Protein AF-A0A5B0D8I1-F1 (afdb_monomer_lite)

Secondary structure (DSSP, 8-state):
---------HHHHHHHHHHHHHHHHHHHHHHHHHHHHHTT-HHHHHHHHHHHHHT--THHHHHHHH-HHHHHHTHHHHHHHHHHHHHHHHHHHHH--TTS-HHHHHHHHHHHHHHHHHHHHHHHHHHHHHHHTTTT-----TT----PPP---------------S------

Sequence (172 aa):
MFLNTIVYNETQCDSVKRSISTYRENFMNFNDELEKRVCHDEELKYFYSNITSENIKVSILDKVASDKVLQKRYSTDLLKYFNFYSNILSEETSFLKDNSNLENSINILHSNNDKLQTKLQEIYTQFEKNFSEKSHQNLEFNNIVITLPEGDNNEVNKVDRIDFSNRISLRS

Radius of gyration: 25.31 Å; chains: 1; bounding box: 63×45×60 Å

Organism: Streptococcus cristatus (NCBI:txid45634)

pLDDT: mean 73.66, std 21.77, range [28.77, 95.69]

Structure (mmCIF, N/CA/C/O backbone):
data_AF-A0A5B0D8I1-F1
#
_entry.id   AF-A0A5B0D8I1-F1
#
loop_
_atom_site.group_PDB
_atom_site.id
_atom_site.type_symbol
_atom_site.label_atom_id
_atom_site.label_alt_id
_atom_site.label_comp_id
_atom_site.label_asym_id
_atom_site.label_entity_id
_atom_site.label_seq_id
_atom_site.pdbx_PDB_ins_code
_atom_site.Cartn_x
_atom_site.Cartn_y
_atom_site.Cartn_z
_atom_site.occupancy
_atom_site.B_iso_or_equiv
_atom_site.auth_seq_id
_atom_site.auth_comp_id
_atom_site.auth_asym_id
_atom_site.auth_atom_id
_atom_site.pdbx_PDB_model_num
ATOM 1 N N . MET A 1 1 ? -20.057 5.094 38.657 1.00 33.41 1 MET A N 1
ATOM 2 C CA . MET A 1 1 ? -19.123 4.396 37.749 1.00 33.41 1 MET A CA 1
ATOM 3 C C . MET A 1 1 ? -19.365 4.969 36.360 1.00 33.41 1 MET A C 1
ATOM 5 O O . MET A 1 1 ? -20.389 4.671 35.765 1.00 33.41 1 MET A O 1
ATOM 9 N N . PHE A 1 2 ? -18.542 5.925 35.922 1.00 28.77 2 PHE A N 1
ATOM 10 C CA . PHE A 1 2 ? -18.746 6.593 34.636 1.00 28.77 2 PHE A CA 1
ATOM 11 C C . PHE A 1 2 ? -18.276 5.660 33.520 1.00 28.77 2 PHE A C 1
ATOM 13 O O . PHE A 1 2 ? -17.090 5.355 33.415 1.00 28.77 2 PHE A O 1
ATOM 20 N N . LEU A 1 3 ? -19.220 5.177 32.713 1.00 30.59 3 LEU A N 1
ATOM 21 C CA . LEU A 1 3 ? -18.920 4.583 31.418 1.00 30.59 3 LEU A CA 1
ATOM 22 C C . LEU A 1 3 ? -18.283 5.684 30.569 1.00 30.59 3 LEU A C 1
ATOM 24 O O . LEU A 1 3 ? -18.960 6.633 30.171 1.00 30.59 3 LEU A O 1
ATOM 28 N N . ASN A 1 4 ? -16.974 5.574 30.331 1.00 32.09 4 ASN A N 1
ATOM 29 C CA . ASN A 1 4 ? -16.278 6.361 29.319 1.00 32.09 4 ASN A CA 1
ATOM 30 C C . ASN A 1 4 ? -16.891 6.011 27.964 1.00 32.09 4 ASN A C 1
ATOM 32 O O . ASN A 1 4 ? -16.445 5.100 27.268 1.00 32.09 4 ASN A O 1
ATOM 36 N N . THR A 1 5 ? -17.956 6.722 27.613 1.00 37.28 5 THR A N 1
ATOM 37 C CA . THR A 1 5 ? -18.510 6.714 26.269 1.00 37.28 5 THR A CA 1
ATOM 38 C C . THR A 1 5 ? -17.496 7.475 25.438 1.00 37.28 5 THR A C 1
ATOM 40 O O . THR A 1 5 ? -17.489 8.704 25.422 1.00 37.28 5 THR A O 1
ATOM 43 N N . ILE A 1 6 ? -16.548 6.755 24.843 1.00 47.03 6 ILE A N 1
ATOM 44 C CA . ILE A 1 6 ? -15.621 7.359 23.898 1.00 47.03 6 ILE A CA 1
ATOM 45 C C . ILE A 1 6 ? -16.481 7.767 22.703 1.00 47.03 6 ILE A C 1
ATOM 47 O O . ILE A 1 6 ? -16.918 6.934 21.910 1.00 47.03 6 ILE A O 1
ATOM 51 N N . VAL A 1 7 ? -16.808 9.055 22.634 1.00 39.88 7 VAL A N 1
ATOM 52 C CA . VAL A 1 7 ? -17.495 9.654 21.493 1.00 39.88 7 VAL A CA 1
ATOM 53 C C . VAL A 1 7 ? -16.478 9.690 20.356 1.00 39.88 7 VAL A C 1
ATOM 55 O O . VAL A 1 7 ? -15.650 10.593 20.261 1.00 39.88 7 VAL A O 1
ATOM 58 N N . TYR A 1 8 ? -16.475 8.640 19.539 1.00 50.97 8 TYR A N 1
ATOM 59 C CA . TYR A 1 8 ? -15.588 8.534 18.386 1.00 50.97 8 TYR A CA 1
ATOM 60 C C . TYR A 1 8 ? -16.108 9.403 17.236 1.00 50.97 8 TYR A C 1
ATOM 62 O O . TYR A 1 8 ? -17.257 9.268 16.819 1.00 50.97 8 TYR A O 1
ATOM 70 N N . ASN A 1 9 ? -15.241 10.262 16.700 1.00 58.72 9 ASN A N 1
ATOM 71 C CA . ASN A 1 9 ? -15.562 11.201 15.628 1.00 58.72 9 ASN A CA 1
ATOM 72 C C . ASN A 1 9 ? -15.529 10.489 14.256 1.00 58.72 9 ASN A C 1
ATOM 74 O O . ASN A 1 9 ? -14.501 9.922 13.880 1.00 58.72 9 ASN A O 1
ATOM 78 N N . GLU A 1 10 ? -16.637 10.498 13.506 1.00 62.81 10 GLU A N 1
ATOM 79 C CA . GLU A 1 10 ? -16.759 9.831 12.191 1.00 62.81 10 GLU A CA 1
ATOM 80 C C . GLU A 1 10 ? -15.700 10.300 11.181 1.00 62.81 10 GLU A C 1
ATOM 82 O O . GLU A 1 10 ? -15.173 9.497 10.408 1.00 62.81 10 GLU A O 1
ATOM 87 N N . THR A 1 11 ? -15.283 11.562 11.292 1.00 73.50 11 THR A N 1
ATOM 88 C CA . THR A 1 11 ? -14.269 12.201 10.438 1.00 73.50 11 THR A CA 1
ATOM 89 C C . THR A 1 11 ? -12.901 11.505 10.443 1.00 73.50 11 THR A C 1
ATOM 91 O O . THR A 1 11 ? -12.161 11.581 9.458 1.00 73.50 11 THR A O 1
ATOM 94 N N . GLN A 1 12 ? -12.543 10.791 11.517 1.00 74.50 12 GLN A N 1
ATOM 95 C CA . GLN A 1 12 ? -11.257 10.089 11.608 1.00 74.50 12 GLN A CA 1
ATOM 96 C C . GLN A 1 12 ? -11.208 8.848 10.714 1.00 74.50 12 GLN A C 1
ATOM 98 O O . GLN A 1 12 ? -10.199 8.601 10.057 1.00 74.50 12 GLN A O 1
ATOM 103 N N . CYS A 1 13 ? -12.303 8.088 10.649 1.00 80.81 13 CYS A N 1
ATOM 104 C CA . CYS A 1 13 ? -12.386 6.895 9.806 1.00 80.81 13 CYS A CA 1
ATOM 105 C C . CYS A 1 13 ? -12.317 7.278 8.322 1.00 80.81 13 CYS A C 1
ATOM 107 O O . CYS A 1 13 ? -11.603 6.641 7.551 1.00 80.81 13 CYS A O 1
ATOM 109 N N . ASP A 1 14 ? -12.971 8.372 7.932 1.00 86.00 14 ASP A N 1
ATOM 110 C CA . ASP A 1 14 ? -12.908 8.872 6.556 1.00 86.00 14 ASP A CA 1
ATOM 111 C C . ASP A 1 14 ? -11.518 9.398 6.187 1.00 86.00 14 ASP A C 1
ATOM 113 O O . ASP A 1 14 ? -11.071 9.230 5.052 1.00 86.00 14 ASP A O 1
ATOM 117 N N . SER A 1 15 ? -10.796 9.971 7.153 1.00 88.19 15 SER A N 1
ATOM 118 C CA . SER A 1 15 ? -9.409 10.399 6.951 1.00 88.19 15 SER A CA 1
ATOM 119 C C . SER A 1 15 ? -8.479 9.205 6.719 1.00 88.19 15 SER A C 1
ATOM 121 O O . SER A 1 15 ? -7.679 9.238 5.787 1.00 88.19 15 SER A O 1
ATOM 123 N N . VAL A 1 16 ? -8.624 8.131 7.507 1.00 90.88 16 VAL A N 1
ATOM 124 C CA . VAL A 1 16 ? -7.849 6.887 7.337 1.00 90.88 16 VAL A CA 1
ATOM 125 C C . VAL A 1 16 ? -8.164 6.218 5.997 1.00 90.88 16 VAL A C 1
ATOM 127 O O . VAL A 1 16 ? -7.254 5.805 5.282 1.00 90.88 16 VAL A O 1
ATOM 130 N N . LYS A 1 17 ? -9.441 6.144 5.604 1.00 90.25 17 LYS A N 1
ATOM 131 C CA . LYS A 1 17 ? -9.818 5.624 4.279 1.00 90.25 17 LYS A CA 1
ATOM 132 C C . LYS A 1 17 ? -9.176 6.426 3.158 1.00 90.25 17 LYS A C 1
ATOM 134 O O . LYS A 1 17 ? -8.643 5.834 2.226 1.00 90.25 17 LYS A O 1
ATOM 139 N N . ARG A 1 18 ? -9.195 7.759 3.258 1.00 91.25 18 ARG A N 1
ATOM 140 C CA . ARG A 1 18 ? -8.546 8.625 2.271 1.00 91.25 18 ARG A CA 1
ATOM 141 C C . ARG A 1 18 ? -7.050 8.328 2.186 1.00 91.25 18 ARG A C 1
ATOM 143 O O . ARG A 1 18 ? -6.568 8.123 1.082 1.00 91.25 18 ARG A O 1
ATOM 150 N N . SER A 1 19 ? -6.344 8.222 3.316 1.00 91.50 19 SER A N 1
ATOM 151 C CA . SER A 1 19 ? -4.907 7.914 3.307 1.00 91.50 19 SER A CA 1
ATOM 152 C C . SER A 1 19 ? -4.597 6.522 2.745 1.00 91.50 19 SER A C 1
ATOM 154 O O . SER A 1 19 ? -3.595 6.356 2.058 1.00 91.50 19 SER A O 1
ATOM 156 N N . ILE A 1 20 ? -5.466 5.530 2.981 1.00 91.56 20 ILE A N 1
ATOM 157 C CA . ILE A 1 20 ? -5.351 4.200 2.360 1.00 91.56 20 ILE A CA 1
ATOM 158 C C . ILE A 1 20 ? -5.479 4.310 0.837 1.00 91.56 20 ILE A C 1
ATOM 160 O O . ILE A 1 20 ? -4.667 3.735 0.114 1.00 91.56 20 ILE A O 1
ATOM 164 N N . SER A 1 21 ? -6.480 5.045 0.346 1.00 91.62 21 SER A N 1
ATOM 165 C CA . SER A 1 21 ? -6.672 5.254 -1.092 1.00 91.62 21 SER A CA 1
ATOM 166 C C . SER A 1 21 ? -5.489 5.984 -1.725 1.00 91.62 21 SER A C 1
ATOM 168 O O . SER A 1 21 ? -4.997 5.530 -2.750 1.00 91.62 21 SER A O 1
ATOM 170 N N . THR A 1 22 ? -4.985 7.047 -1.091 1.00 92.31 22 THR A N 1
ATOM 171 C CA . THR A 1 22 ? -3.806 7.785 -1.572 1.00 92.31 22 THR A CA 1
ATOM 172 C C . THR A 1 22 ? -2.569 6.891 -1.632 1.00 92.31 22 THR A C 1
ATOM 174 O O . THR A 1 22 ? -1.861 6.898 -2.633 1.00 92.31 22 THR A O 1
ATOM 177 N N . TYR A 1 23 ? -2.339 6.058 -0.612 1.00 93.00 23 TYR A N 1
ATOM 178 C CA . TYR A 1 23 ? -1.240 5.095 -0.645 1.00 93.00 23 TYR A CA 1
ATOM 179 C C . TYR A 1 23 ? -1.366 4.120 -1.824 1.00 93.00 23 TYR A C 1
ATOM 181 O O . TYR A 1 23 ? -0.389 3.893 -2.533 1.00 93.00 23 TYR A O 1
ATOM 189 N N . ARG A 1 24 ? -2.564 3.561 -2.056 1.00 91.25 24 ARG A N 1
ATOM 190 C CA . ARG A 1 24 ? -2.814 2.638 -3.178 1.00 91.25 24 ARG A CA 1
ATOM 191 C C . ARG A 1 24 ? -2.570 3.300 -4.526 1.00 91.25 24 ARG A C 1
ATOM 193 O O . ARG A 1 24 ? -1.945 2.694 -5.385 1.00 91.25 24 ARG A O 1
ATOM 200 N N . GLU A 1 25 ? -3.053 4.524 -4.694 1.00 92.25 25 GLU A N 1
ATOM 201 C CA . GLU A 1 25 ? -2.857 5.302 -5.913 1.00 92.25 25 GLU A CA 1
ATOM 202 C C . GLU A 1 25 ? -1.370 5.575 -6.160 1.00 92.25 25 GLU A C 1
ATOM 204 O O . GLU A 1 25 ? -0.864 5.269 -7.235 1.00 92.25 25 GLU A O 1
ATOM 209 N N . ASN A 1 26 ? -0.636 6.046 -5.148 1.00 90.62 26 ASN A N 1
ATOM 210 C CA . ASN A 1 26 ? 0.799 6.300 -5.276 1.00 90.62 26 ASN A CA 1
ATOM 211 C C . ASN A 1 26 ? 1.596 5.019 -5.546 1.00 90.62 26 ASN A C 1
ATOM 213 O O . ASN A 1 26 ? 2.559 5.048 -6.308 1.00 90.62 26 ASN A O 1
ATOM 217 N N . PHE A 1 27 ? 1.201 3.898 -4.937 1.00 91.06 27 PHE A N 1
ATOM 218 C CA . PHE A 1 27 ? 1.823 2.602 -5.188 1.00 91.06 27 PHE A CA 1
ATOM 219 C C . PHE A 1 27 ? 1.626 2.172 -6.643 1.00 91.06 27 PHE A C 1
ATOM 221 O O . PHE A 1 27 ? 2.602 1.829 -7.302 1.00 91.06 27 PHE A O 1
ATOM 228 N N . MET A 1 28 ? 0.391 2.243 -7.153 1.00 90.06 28 MET A N 1
ATOM 229 C CA . MET A 1 28 ? 0.087 1.902 -8.546 1.00 90.06 28 MET A CA 1
ATOM 230 C C . MET A 1 28 ? 0.810 2.827 -9.522 1.00 90.06 28 MET A C 1
ATOM 232 O O . MET A 1 28 ? 1.460 2.345 -10.437 1.00 90.06 28 MET A O 1
ATOM 236 N N . ASN A 1 29 ? 0.799 4.138 -9.278 1.00 90.69 29 ASN A N 1
ATOM 237 C CA . ASN A 1 29 ? 1.491 5.101 -10.134 1.00 90.69 29 ASN A CA 1
ATOM 238 C C . ASN A 1 29 ? 2.998 4.821 -10.220 1.00 90.69 29 ASN A C 1
ATOM 240 O O . ASN A 1 29 ? 3.566 4.850 -11.311 1.00 90.69 29 ASN A O 1
ATOM 244 N N . PHE A 1 30 ? 3.647 4.537 -9.085 1.00 90.56 30 PHE A N 1
ATOM 245 C CA . PHE A 1 30 ? 5.076 4.231 -9.079 1.00 90.56 30 PHE A CA 1
ATOM 246 C C . PHE A 1 30 ? 5.369 2.895 -9.772 1.00 90.56 30 PHE A C 1
ATOM 248 O O . PHE A 1 30 ? 6.307 2.794 -10.560 1.00 90.56 30 PHE A O 1
ATOM 255 N N . ASN A 1 31 ? 4.537 1.886 -9.512 1.00 89.75 31 ASN A N 1
ATOM 256 C CA . ASN A 1 31 ? 4.633 0.565 -10.119 1.00 89.75 31 ASN A CA 1
ATOM 257 C C . ASN A 1 31 ? 4.477 0.621 -11.648 1.00 89.75 31 ASN A C 1
ATOM 259 O O . ASN A 1 31 ? 5.321 0.094 -12.368 1.00 89.75 31 ASN A O 1
ATOM 263 N N . ASP A 1 32 ? 3.461 1.325 -12.146 1.00 89.69 32 ASP A N 1
ATOM 264 C CA . ASP A 1 32 ? 3.200 1.493 -13.579 1.00 89.69 32 ASP A CA 1
ATOM 265 C C . ASP A 1 32 ? 4.350 2.222 -14.287 1.00 89.69 32 ASP A C 1
ATOM 267 O O . ASP A 1 32 ? 4.695 1.914 -15.430 1.00 89.69 32 ASP A O 1
ATOM 271 N N . GLU A 1 33 ? 4.956 3.211 -13.627 1.00 90.00 33 GLU A N 1
ATOM 272 C CA . GLU A 1 33 ? 6.092 3.937 -14.191 1.00 90.00 33 GLU A CA 1
ATOM 273 C C . GLU A 1 33 ? 7.359 3.073 -14.240 1.00 90.00 33 GLU A C 1
ATOM 275 O O . GLU A 1 33 ? 8.101 3.124 -15.225 1.00 90.00 33 GLU A O 1
ATOM 280 N N . LEU A 1 34 ? 7.586 2.231 -13.227 1.00 89.50 34 LEU A N 1
ATOM 281 C CA . LEU A 1 34 ? 8.655 1.235 -13.259 1.00 89.50 34 LEU A CA 1
ATOM 282 C C . LEU A 1 34 ? 8.418 0.210 -14.367 1.00 89.50 34 LEU A C 1
ATOM 284 O O . LEU A 1 34 ? 9.329 -0.029 -15.156 1.00 89.50 34 LEU A O 1
ATOM 288 N N . GLU A 1 35 ? 7.202 -0.324 -14.492 1.00 88.19 35 GLU A N 1
ATOM 289 C CA . GLU A 1 35 ? 6.845 -1.319 -15.509 1.00 88.19 35 GLU A CA 1
ATOM 290 C C . GLU A 1 35 ? 7.128 -0.822 -16.938 1.00 88.19 35 GLU A C 1
ATOM 292 O O . GLU A 1 35 ? 7.740 -1.526 -17.747 1.00 88.19 35 GLU A O 1
ATOM 297 N N . LYS A 1 36 ? 6.769 0.431 -17.246 1.00 88.62 36 LYS A N 1
ATOM 298 C CA . LYS A 1 36 ? 7.068 1.046 -18.553 1.00 88.62 36 LYS A CA 1
ATOM 299 C C . LYS A 1 36 ? 8.566 1.113 -18.842 1.00 88.62 36 LYS A C 1
ATOM 301 O O . LYS A 1 36 ? 8.979 0.956 -19.993 1.00 88.62 36 LYS A O 1
ATOM 306 N N . ARG A 1 37 ? 9.382 1.370 -17.818 1.00 86.12 37 ARG A N 1
ATOM 307 C CA . ARG A 1 37 ? 10.828 1.589 -17.965 1.00 86.12 37 ARG A CA 1
ATOM 308 C C . ARG A 1 37 ? 11.616 0.283 -18.008 1.00 86.12 37 ARG A C 1
ATOM 310 O O . ARG A 1 37 ? 12.534 0.179 -18.816 1.00 86.12 37 ARG A O 1
ATOM 317 N N . VAL A 1 38 ? 11.219 -0.731 -17.235 1.00 86.25 38 VAL A N 1
ATOM 318 C CA . VAL A 1 38 ? 11.854 -2.066 -17.258 1.00 86.25 38 VAL A CA 1
ATOM 319 C C . VAL A 1 38 ? 11.570 -2.840 -18.550 1.00 86.25 38 VAL A C 1
ATOM 321 O O . VAL A 1 38 ? 12.274 -3.791 -18.856 1.00 86.25 38 VAL A O 1
ATOM 324 N N . CYS A 1 39 ? 10.573 -2.431 -19.345 1.00 76.81 39 CYS A N 1
ATOM 325 C CA . CYS A 1 39 ? 10.148 -3.133 -20.564 1.00 76.81 39 CYS A CA 1
ATOM 326 C C . CYS A 1 39 ? 11.266 -3.334 -21.611 1.00 76.81 39 CYS A C 1
ATOM 328 O O . CYS A 1 39 ? 11.185 -4.249 -22.429 1.00 76.81 39 CYS A O 1
ATOM 330 N N . HIS A 1 40 ? 12.314 -2.506 -21.579 1.00 76.94 40 HIS A N 1
ATOM 331 C CA . HIS A 1 40 ? 13.413 -2.532 -22.549 1.00 76.94 40 HIS A CA 1
ATOM 332 C C . HIS A 1 40 ? 14.633 -3.352 -22.088 1.00 76.94 40 HIS A C 1
ATOM 334 O O . HIS A 1 40 ? 15.574 -3.506 -22.865 1.00 76.94 40 HIS A O 1
ATOM 340 N N . ASP A 1 41 ? 14.625 -3.871 -20.856 1.00 83.69 41 ASP A N 1
ATOM 341 C CA . ASP A 1 41 ? 15.725 -4.629 -20.253 1.00 83.69 41 ASP A CA 1
ATOM 342 C C . ASP A 1 41 ? 15.193 -5.961 -19.699 1.00 83.69 41 ASP A C 1
ATOM 344 O O . ASP A 1 41 ? 14.447 -5.990 -18.722 1.00 83.69 41 ASP A O 1
ATOM 348 N N . GLU A 1 42 ? 15.548 -7.076 -20.344 1.00 85.00 42 GLU A N 1
ATOM 349 C CA . GLU A 1 42 ? 15.046 -8.410 -19.979 1.00 85.00 42 GLU A CA 1
ATOM 350 C C . GLU A 1 42 ? 15.544 -8.891 -18.604 1.00 85.00 42 GLU A C 1
ATOM 352 O O . GLU A 1 42 ? 14.789 -9.550 -17.886 1.00 85.00 42 GLU A O 1
ATOM 357 N N . GLU A 1 43 ? 16.770 -8.542 -18.192 1.00 84.56 43 GLU A N 1
ATOM 358 C CA . GLU A 1 43 ? 17.272 -8.899 -16.855 1.00 84.56 43 GLU A CA 1
ATOM 359 C C . GLU A 1 43 ? 16.508 -8.126 -15.780 1.00 84.56 43 GLU A C 1
ATOM 361 O O . GLU A 1 43 ? 16.045 -8.696 -14.787 1.00 84.56 43 GLU A O 1
ATOM 366 N N . LEU A 1 44 ? 16.308 -6.832 -16.014 1.00 85.69 44 LEU A N 1
ATOM 367 C CA . LEU A 1 44 ? 15.600 -5.954 -15.096 1.00 85.69 44 LEU A CA 1
ATOM 368 C C . LEU A 1 44 ? 14.102 -6.279 -15.023 1.00 85.69 44 LEU A 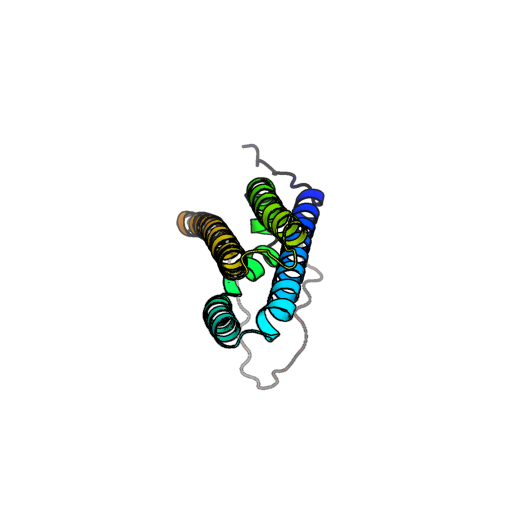C 1
ATOM 370 O O . LEU A 1 44 ? 13.498 -6.223 -13.953 1.00 85.69 44 LEU A O 1
ATOM 374 N N . LYS A 1 45 ? 13.500 -6.674 -16.145 1.00 87.19 45 LYS A N 1
ATOM 375 C CA . LYS A 1 45 ? 12.121 -7.165 -16.222 1.00 87.19 45 LYS A CA 1
ATOM 376 C C . LYS A 1 45 ? 11.947 -8.472 -15.454 1.00 87.19 45 LYS A C 1
ATOM 378 O O . LYS A 1 45 ? 10.963 -8.624 -14.728 1.00 87.19 45 LYS A O 1
ATOM 383 N N . TYR A 1 46 ? 12.903 -9.396 -15.566 1.00 84.56 46 TYR A N 1
ATOM 384 C CA . TYR A 1 46 ? 12.911 -10.627 -14.777 1.00 84.56 46 TYR A CA 1
ATOM 385 C C . TYR A 1 46 ? 13.050 -10.333 -13.276 1.00 84.56 46 TYR A C 1
ATOM 387 O O . TYR A 1 46 ? 12.279 -10.853 -12.468 1.00 84.56 46 TYR A O 1
ATOM 395 N N . PHE A 1 47 ? 13.976 -9.444 -12.903 1.00 85.12 47 PHE A N 1
ATOM 396 C CA . PHE A 1 47 ? 14.150 -8.982 -11.525 1.00 85.12 47 PHE A CA 1
ATOM 397 C C . PHE A 1 47 ? 12.866 -8.359 -10.962 1.00 85.12 47 PHE A C 1
ATOM 399 O O . PHE A 1 47 ? 12.388 -8.762 -9.900 1.00 85.12 47 PHE A O 1
ATOM 406 N N . TYR A 1 48 ? 12.263 -7.437 -11.714 1.00 85.81 48 TYR A N 1
ATOM 407 C CA . TYR A 1 48 ? 11.002 -6.795 -11.365 1.00 85.81 48 TYR A CA 1
ATOM 408 C C . TYR A 1 48 ? 9.879 -7.816 -11.150 1.00 85.81 48 TYR A C 1
ATOM 410 O O . TYR A 1 48 ? 9.204 -7.759 -10.121 1.00 85.81 48 TYR A O 1
ATOM 418 N N . SER A 1 49 ? 9.715 -8.776 -12.068 1.00 84.88 49 SER A N 1
ATOM 419 C CA . SER A 1 49 ? 8.683 -9.818 -11.989 1.00 84.88 49 SER A CA 1
ATOM 420 C C . SER A 1 49 ? 8.847 -10.720 -10.766 1.00 84.88 49 SER A C 1
ATOM 422 O O . SER A 1 49 ? 7.854 -11.061 -10.121 1.00 84.88 49 SER A O 1
ATOM 424 N N . ASN A 1 50 ? 10.078 -11.114 -10.428 1.00 82.12 50 ASN A N 1
ATOM 425 C CA . ASN A 1 50 ? 10.329 -11.935 -9.243 1.00 82.12 50 ASN A CA 1
ATOM 426 C C . ASN A 1 50 ? 9.899 -11.192 -7.975 1.00 82.12 50 ASN A C 1
ATOM 428 O O . ASN A 1 50 ? 9.117 -11.716 -7.184 1.00 82.12 50 ASN A O 1
ATOM 432 N N . ILE A 1 51 ? 10.320 -9.934 -7.843 1.00 76.25 51 ILE A N 1
ATOM 433 C CA . ILE A 1 51 ? 10.023 -9.093 -6.681 1.00 76.25 51 ILE A CA 1
ATOM 434 C C . ILE A 1 51 ? 8.525 -8.782 -6.554 1.00 76.25 51 ILE A C 1
ATOM 436 O O . ILE A 1 51 ? 7.979 -8.803 -5.453 1.00 76.25 51 ILE A O 1
ATOM 440 N N . THR A 1 52 ? 7.820 -8.513 -7.656 1.00 71.00 52 THR A N 1
ATOM 441 C CA . THR A 1 52 ? 6.368 -8.249 -7.605 1.00 71.00 52 THR A CA 1
ATOM 442 C C . THR A 1 52 ? 5.555 -9.501 -7.291 1.00 71.00 52 THR A C 1
ATOM 444 O O . THR A 1 52 ? 4.563 -9.408 -6.566 1.00 71.00 52 THR A O 1
ATOM 447 N N . SER A 1 53 ? 5.973 -10.674 -7.775 1.00 65.38 53 SER A N 1
ATOM 448 C CA . SER A 1 53 ? 5.262 -11.935 -7.524 1.00 65.38 53 SER A CA 1
ATOM 449 C C . SER A 1 53 ? 5.232 -12.336 -6.041 1.00 65.38 53 SER A C 1
ATOM 451 O O . SER A 1 53 ? 4.232 -12.879 -5.569 1.00 65.38 53 SER A O 1
ATOM 453 N N . GLU A 1 54 ? 6.270 -11.993 -5.273 1.00 59.47 54 GLU A N 1
ATOM 454 C CA . GLU A 1 54 ? 6.335 -12.239 -3.825 1.00 59.47 54 GLU A CA 1
ATOM 455 C C . GLU A 1 54 ? 5.443 -11.278 -3.010 1.00 59.47 54 GLU A C 1
ATOM 457 O O . GLU A 1 54 ? 5.055 -11.580 -1.876 1.00 59.47 54 GLU A O 1
ATOM 462 N N . ASN A 1 55 ? 5.061 -10.143 -3.604 1.00 53.91 55 ASN A N 1
ATOM 463 C CA . ASN A 1 55 ? 4.483 -8.991 -2.912 1.00 53.91 55 ASN A CA 1
ATOM 464 C C . ASN A 1 55 ? 2.942 -8.972 -2.874 1.00 53.91 55 ASN A C 1
ATOM 466 O O . ASN A 1 55 ? 2.337 -8.144 -2.189 1.00 53.91 55 ASN A O 1
ATOM 470 N N . ILE A 1 56 ? 2.273 -9.924 -3.541 1.00 51.22 56 ILE A N 1
ATOM 471 C CA . ILE A 1 56 ? 0.808 -10.109 -3.494 1.00 51.22 56 ILE A CA 1
ATOM 472 C C . ILE A 1 56 ? 0.402 -10.763 -2.153 1.00 51.22 56 ILE A C 1
ATOM 474 O O . ILE A 1 56 ? -0.342 -11.737 -2.082 1.00 51.22 56 ILE A O 1
ATOM 478 N N . LYS A 1 57 ? 0.862 -10.217 -1.023 1.00 55.06 57 LYS A N 1
ATOM 479 C CA . LYS A 1 57 ? 0.275 -10.471 0.301 1.00 55.06 57 LYS A CA 1
ATOM 480 C C . LYS A 1 57 ? -0.816 -9.438 0.560 1.00 55.06 57 LYS A C 1
ATOM 482 O O . LYS A 1 57 ? -0.762 -8.644 1.491 1.00 55.06 57 LYS A O 1
ATOM 487 N N . VAL A 1 58 ? -1.862 -9.526 -0.257 1.00 54.56 58 VAL A N 1
ATOM 488 C CA . VAL A 1 58 ? -3.091 -8.706 -0.257 1.00 54.56 58 VAL A CA 1
ATOM 489 C C . VAL A 1 58 ? -3.856 -8.740 1.088 1.00 54.56 58 VAL A C 1
ATOM 491 O O . VAL A 1 58 ? -4.770 -7.963 1.329 1.00 54.56 58 VAL A O 1
ATOM 494 N N . SER A 1 59 ? -3.458 -9.581 2.045 1.00 72.50 59 SER A N 1
ATOM 495 C CA . SER A 1 59 ? -4.252 -9.870 3.244 1.00 72.50 59 SER A CA 1
ATOM 496 C C . SER A 1 59 ? -4.419 -8.699 4.223 1.00 72.50 59 SER A C 1
ATOM 498 O O . SER A 1 59 ? -5.532 -8.474 4.693 1.00 72.50 59 SER A O 1
ATOM 500 N N . ILE A 1 60 ? -3.353 -7.997 4.630 1.00 85.56 60 ILE A N 1
ATOM 501 C CA . ILE A 1 60 ? -3.451 -7.146 5.834 1.00 85.56 60 ILE A CA 1
ATOM 502 C C . ILE A 1 60 ? -3.951 -5.730 5.539 1.00 85.56 60 ILE A C 1
ATOM 504 O O . ILE A 1 60 ? -4.742 -5.195 6.315 1.00 85.56 60 ILE A O 1
ATOM 508 N N . LEU A 1 61 ? -3.582 -5.156 4.391 1.00 87.44 61 LEU A N 1
ATOM 509 C CA . LEU A 1 61 ? -4.102 -3.858 3.956 1.00 87.44 61 LEU A CA 1
ATOM 510 C C . LEU A 1 61 ? -5.627 -3.892 3.778 1.00 87.44 61 LEU A C 1
ATOM 512 O O . LEU A 1 61 ? -6.314 -2.981 4.237 1.00 87.44 61 LEU A O 1
ATOM 516 N N . ASP A 1 62 ? -6.161 -4.948 3.159 1.00 87.06 62 ASP A N 1
ATOM 517 C CA . ASP A 1 62 ? -7.607 -5.112 2.969 1.00 87.06 62 ASP A CA 1
ATOM 518 C C . ASP A 1 62 ? -8.345 -5.330 4.292 1.00 87.06 62 ASP A C 1
ATOM 520 O O . ASP A 1 62 ? -9.398 -4.730 4.523 1.00 87.06 62 ASP A O 1
ATOM 524 N N . LYS A 1 63 ? -7.765 -6.112 5.211 1.00 88.38 63 LYS A N 1
ATOM 525 C CA . LYS A 1 63 ? -8.304 -6.263 6.571 1.00 88.38 63 LYS A CA 1
ATOM 526 C C . LYS A 1 63 ? -8.413 -4.910 7.268 1.00 88.38 63 LYS A C 1
ATOM 528 O O . LYS A 1 63 ? -9.499 -4.547 7.714 1.00 88.38 63 LYS A O 1
ATOM 533 N N . VAL A 1 64 ? -7.334 -4.126 7.273 1.00 88.62 64 VAL A N 1
ATOM 534 C CA . VAL A 1 64 ? -7.320 -2.780 7.864 1.00 88.62 64 VAL A CA 1
ATOM 535 C C . VAL A 1 64 ? -8.334 -1.856 7.184 1.00 88.62 64 VAL A C 1
ATOM 537 O O . VAL A 1 64 ? -9.029 -1.110 7.870 1.00 88.62 64 VAL A O 1
ATOM 540 N N . ALA A 1 65 ? -8.473 -1.919 5.857 1.00 87.44 65 ALA A N 1
ATOM 541 C CA . ALA A 1 65 ? -9.422 -1.100 5.100 1.00 87.44 65 ALA A CA 1
ATOM 542 C C . ALA A 1 65 ? -10.898 -1.464 5.360 1.00 87.44 65 ALA A C 1
ATOM 544 O O . ALA A 1 65 ? -11.769 -0.591 5.296 1.00 87.44 65 ALA A O 1
ATOM 545 N N . SER A 1 66 ? -11.184 -2.728 5.672 1.00 89.25 66 SER A N 1
ATOM 546 C CA . SER A 1 66 ? -12.541 -3.210 5.956 1.00 89.25 66 SER A CA 1
ATOM 547 C C . SER A 1 66 ? -12.980 -3.004 7.415 1.00 89.25 66 SER A C 1
ATOM 549 O O . SER A 1 66 ? -14.161 -2.747 7.670 1.00 89.25 66 SER A O 1
ATOM 551 N N . ASP A 1 67 ? -12.050 -3.048 8.376 1.00 89.69 67 ASP A N 1
ATOM 552 C CA . ASP A 1 67 ? -12.367 -2.970 9.805 1.00 89.69 67 ASP A CA 1
ATOM 553 C C . ASP A 1 67 ? -12.464 -1.520 10.316 1.00 89.69 67 ASP A C 1
ATOM 555 O O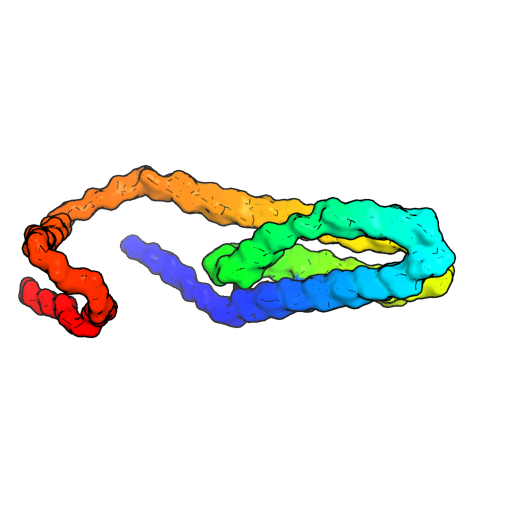 . ASP A 1 67 ? -11.478 -0.854 10.649 1.00 89.69 67 ASP A O 1
ATOM 559 N N . LYS A 1 68 ? -13.703 -1.034 10.446 1.00 89.62 68 LYS A N 1
ATOM 560 C CA . LYS A 1 68 ? -14.002 0.307 10.976 1.00 89.62 68 LYS A CA 1
ATOM 561 C C . LYS A 1 68 ? -13.613 0.481 12.447 1.00 89.62 68 LYS A C 1
ATOM 563 O O . LYS A 1 68 ? -13.338 1.606 12.862 1.00 89.62 68 LYS A O 1
ATOM 568 N N . VAL A 1 69 ? -13.649 -0.578 13.255 1.00 89.75 69 VAL A N 1
ATOM 569 C CA . VAL A 1 69 ? -13.340 -0.505 14.692 1.00 89.75 69 VAL A CA 1
ATOM 570 C C . VAL A 1 69 ? -11.836 -0.348 14.875 1.00 89.75 69 VAL A C 1
ATOM 572 O O . VAL A 1 69 ? -11.400 0.535 15.617 1.00 89.75 69 VAL A O 1
ATOM 575 N N . LEU A 1 70 ? -11.051 -1.131 14.135 1.00 90.44 70 LEU A N 1
ATOM 576 C CA . LEU A 1 70 ? -9.600 -0.996 14.074 1.00 90.44 70 LEU A CA 1
ATOM 577 C C . LEU A 1 70 ? -9.197 0.396 13.574 1.00 90.44 70 LEU A C 1
ATOM 579 O O . LEU A 1 70 ? -8.397 1.064 14.232 1.00 90.44 70 LEU A O 1
ATOM 583 N N . GLN A 1 71 ? -9.802 0.876 12.479 1.00 91.06 71 GLN A N 1
ATOM 584 C CA . GLN A 1 71 ? -9.518 2.213 11.937 1.00 91.06 71 GLN A CA 1
ATOM 585 C C . GLN A 1 71 ? -9.781 3.325 12.948 1.00 91.06 71 GLN A C 1
ATOM 587 O O . GLN A 1 71 ? -8.991 4.257 13.052 1.00 91.06 71 GLN A O 1
ATOM 592 N N . LYS A 1 72 ? -10.880 3.236 13.704 1.00 88.88 72 LYS A N 1
ATOM 593 C CA . LYS A 1 72 ? -11.204 4.222 14.741 1.00 88.88 72 LYS A CA 1
ATOM 594 C C . LYS A 1 72 ? -10.220 4.166 15.905 1.00 88.88 72 LYS A C 1
ATOM 596 O O . LYS A 1 72 ? -9.810 5.208 16.404 1.00 88.88 72 LYS A O 1
ATOM 601 N N . ARG A 1 73 ? -9.844 2.963 16.343 1.00 90.00 73 ARG A N 1
ATOM 602 C CA . ARG A 1 73 ? -8.987 2.766 17.519 1.00 90.00 73 ARG A CA 1
ATOM 603 C C . ARG A 1 73 ? -7.530 3.156 17.272 1.00 90.00 73 ARG A C 1
ATOM 605 O O . ARG A 1 73 ? -6.902 3.689 18.179 1.00 90.00 73 ARG A O 1
ATOM 612 N N . TYR A 1 74 ? -7.019 2.912 16.068 1.00 91.44 74 TYR A N 1
ATOM 613 C CA . TYR A 1 74 ? -5.625 3.161 15.686 1.00 91.44 74 TYR A CA 1
ATOM 614 C C . TYR A 1 74 ? -5.491 4.277 14.640 1.00 91.44 74 TYR A C 1
ATOM 616 O O . TYR A 1 74 ? -4.526 4.307 13.879 1.00 91.44 74 TYR A O 1
ATOM 624 N N . SER A 1 75 ? -6.453 5.204 14.584 1.00 91.94 75 SER A N 1
ATOM 625 C CA . SER A 1 75 ? -6.539 6.227 13.533 1.00 91.94 75 SER A CA 1
ATOM 626 C C . SER A 1 75 ? -5.254 7.045 13.384 1.00 91.94 75 SER A C 1
ATOM 628 O O . SER A 1 75 ? -4.761 7.211 12.272 1.00 91.94 75 SER A O 1
ATOM 630 N N . THR A 1 76 ? -4.672 7.499 14.496 1.00 91.50 76 THR A N 1
ATOM 631 C CA . THR A 1 76 ? -3.429 8.284 14.511 1.00 91.50 76 THR A CA 1
ATOM 632 C C . THR A 1 76 ? -2.248 7.523 13.909 1.00 91.50 76 THR A C 1
ATOM 634 O O . THR A 1 76 ? -1.538 8.065 13.062 1.00 91.50 76 THR A O 1
ATOM 637 N N . ASP A 1 77 ? -2.044 6.267 14.314 1.00 93.56 77 ASP A N 1
ATOM 638 C CA . ASP A 1 77 ? -0.927 5.449 13.832 1.00 93.56 77 ASP A CA 1
ATOM 639 C C . ASP A 1 77 ? -1.106 5.081 12.360 1.00 93.56 77 ASP A C 1
ATOM 641 O O . ASP A 1 77 ? -0.168 5.196 11.573 1.00 93.56 77 ASP A O 1
ATOM 645 N N . LEU A 1 78 ? -2.326 4.708 11.966 1.00 94.00 78 LEU A N 1
ATOM 646 C CA . LEU A 1 78 ? -2.651 4.402 10.577 1.00 94.00 78 LEU A CA 1
ATOM 647 C C . LEU A 1 78 ? -2.409 5.613 9.676 1.00 94.00 78 LEU A C 1
ATOM 649 O O . LEU A 1 78 ? -1.722 5.481 8.668 1.00 94.00 78 LEU A O 1
ATOM 653 N N . LEU A 1 79 ? -2.899 6.797 10.056 1.00 93.44 79 LEU A N 1
ATOM 654 C CA . LEU A 1 79 ? -2.652 8.033 9.309 1.00 93.44 79 LEU A CA 1
ATOM 655 C C . LEU A 1 79 ? -1.157 8.327 9.190 1.00 93.44 79 LEU A C 1
ATOM 657 O O . LEU A 1 79 ? -0.681 8.647 8.104 1.00 93.44 79 LEU A O 1
ATOM 661 N N . LYS A 1 80 ? -0.406 8.193 10.289 1.00 95.00 80 LYS A N 1
ATOM 662 C CA . LYS A 1 80 ? 1.045 8.401 10.291 1.00 95.00 80 LYS A CA 1
ATOM 663 C C . LYS A 1 80 ? 1.737 7.474 9.293 1.00 95.00 80 LYS A C 1
ATOM 665 O O . LYS A 1 80 ? 2.533 7.951 8.488 1.00 95.00 80 LYS A O 1
ATOM 670 N N . TYR A 1 81 ? 1.446 6.175 9.343 1.00 94.69 81 TYR A N 1
ATOM 671 C CA . TYR A 1 81 ? 2.089 5.203 8.465 1.00 94.69 81 TYR A CA 1
ATOM 672 C C . TYR A 1 81 ? 1.672 5.398 7.009 1.00 94.69 81 TYR A C 1
ATOM 674 O O . TYR A 1 81 ? 2.549 5.537 6.160 1.00 94.69 81 TYR A O 1
ATOM 682 N N . PHE A 1 82 ? 0.374 5.484 6.710 1.00 94.19 82 PHE A N 1
ATOM 683 C CA . PHE A 1 82 ? -0.078 5.677 5.331 1.00 94.19 82 PHE A CA 1
ATOM 684 C C . PHE A 1 82 ? 0.482 6.958 4.725 1.00 94.19 82 PHE A C 1
ATOM 686 O O . PHE A 1 82 ? 1.036 6.898 3.635 1.00 94.19 82 PHE A O 1
ATOM 693 N N . ASN A 1 83 ? 0.439 8.085 5.437 1.00 93.56 83 ASN A N 1
ATOM 694 C CA . ASN A 1 83 ? 0.984 9.337 4.913 1.00 93.56 83 ASN A CA 1
ATOM 695 C C . ASN A 1 83 ? 2.499 9.249 4.684 1.00 93.56 83 ASN A C 1
ATOM 697 O O . ASN A 1 83 ? 2.979 9.665 3.636 1.00 93.56 83 ASN A O 1
ATOM 701 N N . PHE A 1 84 ? 3.253 8.674 5.626 1.00 95.69 84 PHE A N 1
ATOM 702 C CA . PHE A 1 84 ? 4.702 8.523 5.486 1.00 95.69 84 PHE A CA 1
ATOM 703 C C . PHE A 1 84 ? 5.073 7.667 4.270 1.00 95.69 84 PHE A C 1
ATOM 705 O O . PHE A 1 84 ? 5.824 8.107 3.402 1.00 95.69 84 PHE A O 1
ATOM 712 N N . TYR A 1 85 ? 4.511 6.461 4.179 1.00 93.88 85 TYR A N 1
ATOM 713 C CA . TYR A 1 85 ? 4.840 5.525 3.107 1.00 93.88 85 TYR A CA 1
ATOM 714 C C . TYR A 1 85 ? 4.291 5.981 1.749 1.00 93.88 85 TYR A C 1
ATOM 716 O O . TYR A 1 85 ? 4.918 5.711 0.727 1.00 93.88 85 TYR A O 1
ATOM 724 N N . SER A 1 86 ? 3.169 6.708 1.728 1.00 93.06 86 SER A N 1
ATOM 725 C CA . SER A 1 86 ? 2.615 7.324 0.517 1.00 93.06 86 SER A CA 1
ATOM 726 C C . SER A 1 86 ? 3.479 8.478 0.009 1.00 93.06 86 SER A C 1
ATOM 728 O O . SER A 1 86 ? 3.638 8.618 -1.204 1.00 93.06 86 SER A O 1
ATOM 730 N N . ASN A 1 87 ? 4.048 9.287 0.908 1.00 93.50 87 ASN A N 1
ATOM 731 C CA . ASN A 1 87 ? 4.938 10.385 0.533 1.00 93.50 87 ASN A CA 1
ATOM 732 C C . ASN A 1 87 ? 6.231 9.863 -0.093 1.00 93.50 87 ASN A C 1
ATOM 734 O O . ASN A 1 87 ? 6.608 10.361 -1.145 1.00 93.50 87 ASN A O 1
ATOM 738 N N . ILE A 1 88 ? 6.837 8.813 0.477 1.00 93.12 88 ILE A N 1
ATOM 739 C CA . ILE A 1 88 ? 8.015 8.165 -0.124 1.00 93.12 88 ILE A CA 1
ATOM 740 C C . ILE A 1 88 ? 7.710 7.745 -1.565 1.00 93.12 88 ILE A C 1
ATOM 742 O O . ILE A 1 88 ? 8.451 8.097 -2.470 1.00 93.12 88 ILE A O 1
ATOM 746 N N . LEU A 1 89 ? 6.586 7.061 -1.810 1.00 91.81 89 LEU A N 1
ATOM 747 C CA . LEU A 1 89 ? 6.211 6.638 -3.167 1.00 91.81 89 LEU A CA 1
ATOM 748 C C . LEU A 1 89 ? 6.021 7.826 -4.120 1.00 91.81 89 LEU A C 1
ATOM 750 O O . LEU A 1 89 ? 6.465 7.777 -5.265 1.00 91.81 89 LEU A O 1
ATOM 754 N N . SER A 1 90 ? 5.383 8.901 -3.651 1.00 92.12 90 SER A N 1
ATOM 755 C CA . SER A 1 90 ? 5.194 10.116 -4.450 1.00 92.12 90 SER A CA 1
ATOM 756 C C . SER A 1 90 ? 6.521 10.791 -4.795 1.00 92.12 90 SER A C 1
ATOM 758 O O . SER A 1 90 ? 6.699 11.256 -5.920 1.00 92.12 90 SER A O 1
ATOM 760 N N . GLU A 1 91 ? 7.435 10.872 -3.830 1.00 91.81 91 GLU A N 1
ATOM 761 C CA . GLU A 1 91 ? 8.758 11.461 -4.013 1.00 91.81 91 GLU A CA 1
ATOM 762 C C . GLU A 1 91 ? 9.574 10.625 -4.997 1.00 91.81 91 GLU A C 1
ATOM 764 O O . GLU A 1 91 ? 10.041 11.158 -6.001 1.00 91.81 91 GLU A O 1
ATOM 769 N N . GLU A 1 92 ? 9.656 9.313 -4.786 1.00 91.00 92 GLU A N 1
ATOM 770 C CA . GLU A 1 92 ? 10.365 8.388 -5.674 1.00 91.00 92 GLU A CA 1
ATOM 771 C C . GLU A 1 92 ? 9.828 8.425 -7.105 1.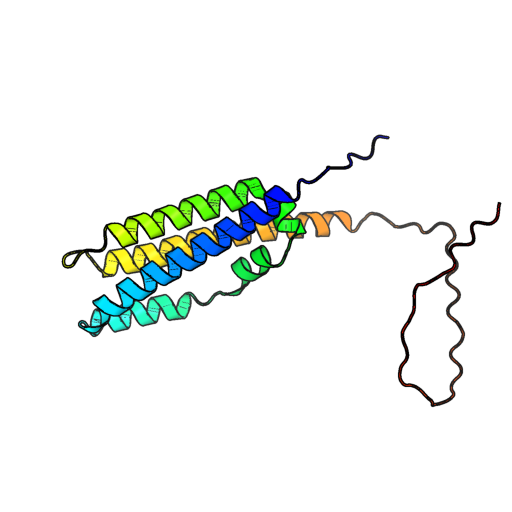00 91.00 92 GLU A C 1
ATOM 773 O O . GLU A 1 92 ? 10.608 8.486 -8.053 1.00 91.00 92 GLU A O 1
ATOM 778 N N . THR A 1 93 ? 8.505 8.500 -7.275 1.00 90.50 93 THR A N 1
ATOM 779 C CA . THR A 1 93 ? 7.890 8.670 -8.601 1.00 90.50 93 THR A CA 1
ATOM 780 C C . THR A 1 93 ? 8.362 9.964 -9.267 1.00 90.50 93 THR A C 1
ATOM 782 O O . THR A 1 93 ? 8.668 9.977 -10.456 1.00 90.50 93 THR A O 1
ATOM 785 N N . SER A 1 94 ? 8.472 11.060 -8.508 1.00 88.62 94 SER A N 1
ATOM 786 C CA . SER A 1 94 ? 8.945 12.350 -9.030 1.00 88.62 94 SER A CA 1
ATOM 787 C C . SER A 1 94 ? 10.448 12.369 -9.351 1.00 88.62 94 SER A C 1
ATOM 789 O O . SER A 1 94 ? 10.894 13.116 -10.229 1.00 88.62 94 SER A O 1
ATOM 791 N N . PHE A 1 95 ? 11.235 11.537 -8.662 1.00 86.19 95 PHE A N 1
ATOM 792 C CA . PHE A 1 95 ? 12.671 11.375 -8.888 1.00 86.19 95 PHE A CA 1
ATOM 793 C C . PHE A 1 95 ? 13.003 10.353 -9.979 1.00 86.19 95 PHE A C 1
ATOM 795 O O . PHE A 1 95 ? 14.155 10.294 -10.422 1.00 86.19 95 PHE A O 1
ATOM 802 N N . LEU A 1 96 ? 12.023 9.581 -10.448 1.00 86.69 96 LEU A N 1
ATOM 803 C CA . LEU A 1 96 ? 12.197 8.600 -11.510 1.00 86.69 96 LEU A CA 1
ATOM 804 C C . LEU A 1 96 ? 12.355 9.311 -12.868 1.00 86.69 96 LEU A C 1
ATOM 806 O O . LEU A 1 96 ? 11.395 9.741 -13.504 1.00 86.69 96 LEU A O 1
ATOM 810 N N . LYS A 1 97 ? 13.608 9.471 -13.298 1.00 84.00 97 LYS A N 1
ATOM 811 C CA . LYS A 1 97 ? 14.034 10.085 -14.561 1.00 84.00 97 LYS A CA 1
ATOM 812 C C . LYS A 1 97 ? 14.741 9.040 -15.427 1.00 84.00 97 LYS A C 1
ATOM 814 O O . LYS A 1 97 ? 15.013 7.929 -14.980 1.00 84.00 97 LYS A O 1
ATOM 819 N N . ASP A 1 98 ? 15.046 9.382 -16.676 1.00 71.88 98 ASP A N 1
ATOM 820 C CA . ASP A 1 98 ? 15.533 8.421 -17.690 1.00 71.88 98 ASP A CA 1
ATOM 821 C C . ASP A 1 98 ? 16.883 7.772 -17.353 1.00 71.88 98 ASP A C 1
ATOM 823 O O . ASP A 1 98 ? 17.229 6.722 -17.876 1.00 71.88 98 ASP A O 1
ATOM 827 N N . ASN A 1 99 ? 17.628 8.384 -16.443 1.00 75.94 99 ASN A N 1
ATOM 828 C CA . ASN A 1 99 ? 18.920 7.948 -15.933 1.00 75.94 99 ASN A CA 1
ATOM 829 C C . ASN A 1 99 ? 18.869 7.525 -14.452 1.00 75.94 99 ASN A C 1
ATOM 831 O O . ASN A 1 99 ? 19.915 7.378 -13.817 1.00 75.94 99 ASN A O 1
ATOM 835 N N . SER A 1 100 ? 17.673 7.340 -13.889 1.00 83.12 100 SER A N 1
ATOM 836 C CA . SER A 1 100 ? 17.509 6.812 -12.535 1.00 83.12 100 SER A CA 1
ATOM 837 C C . SER A 1 100 ? 17.878 5.331 -12.477 1.00 83.12 100 SER A C 1
ATOM 839 O O . SER A 1 100 ? 17.638 4.568 -13.410 1.00 83.12 100 SER A O 1
ATOM 841 N N . ASN A 1 101 ? 18.453 4.914 -11.349 1.00 88.44 101 ASN A N 1
ATOM 842 C CA . ASN A 1 101 ? 18.749 3.510 -11.101 1.00 88.44 101 ASN A CA 1
ATOM 843 C C . ASN A 1 101 ? 17.439 2.756 -10.819 1.00 88.44 101 ASN A C 1
ATOM 845 O O . ASN A 1 101 ? 16.918 2.797 -9.703 1.00 88.44 101 ASN A O 1
ATOM 849 N N . LEU A 1 102 ? 16.922 2.081 -11.845 1.00 89.50 102 LEU A N 1
ATOM 850 C CA . LEU A 1 102 ? 15.654 1.361 -11.782 1.00 89.50 102 LEU A CA 1
ATOM 851 C C . LEU A 1 102 ? 15.682 0.202 -10.777 1.00 89.50 102 LEU A C 1
ATOM 853 O O . LEU A 1 102 ? 14.692 -0.003 -10.085 1.00 89.50 102 LEU A O 1
ATOM 857 N N . GLU A 1 103 ? 16.805 -0.506 -10.630 1.00 89.19 103 GLU A N 1
ATOM 858 C CA . GLU A 1 103 ? 16.950 -1.574 -9.630 1.00 89.19 103 GLU A CA 1
ATOM 859 C C . GLU A 1 103 ? 16.757 -1.023 -8.212 1.00 89.19 103 GLU A C 1
ATOM 861 O O . GLU A 1 103 ? 16.003 -1.571 -7.406 1.00 89.19 103 GLU A O 1
ATOM 866 N N . ASN A 1 104 ? 17.380 0.122 -7.921 1.00 90.75 104 ASN A N 1
ATOM 867 C CA . ASN A 1 104 ? 17.204 0.804 -6.646 1.00 90.75 104 ASN A CA 1
ATOM 868 C C . ASN A 1 104 ? 15.745 1.237 -6.435 1.00 90.75 104 ASN A C 1
ATOM 870 O O . ASN A 1 104 ? 15.200 1.033 -5.355 1.00 90.75 104 ASN A O 1
ATOM 874 N N . SER A 1 105 ? 15.087 1.779 -7.460 1.00 91.06 105 SER A N 1
ATOM 875 C CA . SER A 1 105 ? 13.678 2.181 -7.375 1.00 91.06 105 SER A CA 1
ATOM 876 C C . SER A 1 105 ? 12.729 0.993 -7.153 1.00 91.06 105 SER A C 1
ATOM 878 O O . SER A 1 105 ? 11.818 1.092 -6.331 1.00 91.06 105 SER A O 1
ATOM 880 N N . ILE A 1 106 ? 12.980 -0.153 -7.795 1.00 89.69 106 ILE A N 1
ATOM 881 C CA . ILE A 1 106 ? 12.246 -1.410 -7.559 1.00 89.69 106 ILE A CA 1
ATOM 882 C C . ILE A 1 106 ? 12.438 -1.877 -6.110 1.00 89.69 106 ILE A C 1
ATOM 884 O O . ILE A 1 106 ? 11.468 -2.198 -5.419 1.00 89.69 106 ILE A O 1
ATOM 888 N N . ASN A 1 107 ? 13.678 -1.855 -5.614 1.00 90.19 107 ASN A N 1
ATOM 889 C CA . ASN A 1 107 ? 13.986 -2.206 -4.228 1.00 90.19 107 ASN A CA 1
ATOM 890 C C . ASN A 1 107 ? 13.306 -1.264 -3.226 1.00 90.19 107 ASN A C 1
ATOM 892 O O . ASN A 1 107 ? 12.832 -1.718 -2.181 1.00 90.19 107 ASN A O 1
ATOM 896 N N . ILE A 1 108 ? 13.225 0.035 -3.532 1.00 91.00 108 ILE A N 1
ATOM 897 C CA . ILE A 1 108 ? 12.507 1.003 -2.700 1.00 91.00 108 ILE A CA 1
ATOM 898 C C . ILE A 1 108 ? 11.013 0.691 -2.694 1.00 91.00 108 ILE A C 1
ATOM 900 O O . ILE A 1 108 ? 10.461 0.565 -1.603 1.00 91.00 108 ILE A O 1
ATOM 904 N N . LEU A 1 109 ? 10.370 0.496 -3.855 1.00 89.94 109 LEU A N 1
ATOM 905 C CA . LEU A 1 109 ? 8.953 0.110 -3.939 1.00 89.94 109 LEU A CA 1
ATOM 906 C C . LEU A 1 109 ? 8.668 -1.101 -3.036 1.00 89.94 109 LEU A C 1
ATOM 908 O O . LEU A 1 109 ? 7.769 -1.056 -2.190 1.00 89.94 109 LEU A O 1
ATOM 912 N N . HIS A 1 110 ? 9.482 -2.151 -3.172 1.00 87.31 110 HIS A N 1
ATOM 913 C CA . HIS A 1 110 ? 9.320 -3.389 -2.418 1.00 87.31 110 HIS A CA 1
ATOM 914 C C . HIS A 1 110 ? 9.549 -3.196 -0.915 1.00 87.31 110 HIS A C 1
ATOM 916 O O . HIS A 1 110 ? 8.665 -3.480 -0.106 1.00 87.31 110 HIS A O 1
ATOM 922 N N . SER A 1 111 ? 10.705 -2.648 -0.526 1.00 90.44 111 SER A N 1
ATOM 923 C CA . SER A 1 111 ? 11.058 -2.429 0.882 1.00 90.44 111 SER A CA 1
ATOM 924 C C . SER A 1 111 ? 10.061 -1.508 1.586 1.00 90.44 111 SER A C 1
ATOM 926 O O . SER A 1 111 ? 9.750 -1.700 2.764 1.00 90.44 111 SER A O 1
ATOM 928 N N . ASN A 1 112 ? 9.554 -0.500 0.877 1.00 91.38 112 ASN A N 1
ATOM 929 C CA . ASN A 1 112 ? 8.569 0.437 1.392 1.00 91.38 112 ASN A CA 1
ATOM 930 C C . ASN A 1 112 ? 7.237 -0.264 1.686 1.00 91.38 112 ASN A C 1
ATOM 932 O O . ASN A 1 112 ? 6.679 -0.080 2.771 1.00 91.38 112 ASN A O 1
ATOM 936 N N . ASN A 1 113 ? 6.761 -1.111 0.765 1.00 90.12 113 ASN A N 1
ATOM 937 C CA . ASN A 1 113 ? 5.557 -1.907 0.986 1.00 90.12 113 ASN A CA 1
ATOM 938 C C . ASN A 1 113 ? 5.734 -2.888 2.148 1.00 90.12 113 ASN A C 1
ATOM 940 O O . ASN A 1 113 ? 4.931 -2.857 3.075 1.00 90.12 113 ASN A O 1
ATOM 944 N N . ASP A 1 114 ? 6.809 -3.676 2.177 1.00 89.44 114 ASP A N 1
ATOM 945 C CA . ASP A 1 114 ? 7.065 -4.649 3.251 1.00 89.44 114 ASP A CA 1
ATOM 946 C C . ASP A 1 114 ? 7.050 -4.019 4.643 1.00 89.44 114 ASP A C 1
ATOM 948 O O . ASP A 1 114 ? 6.463 -4.553 5.594 1.00 89.44 114 ASP A O 1
ATOM 952 N N . LYS A 1 115 ? 7.681 -2.848 4.773 1.00 92.19 115 LYS A N 1
ATOM 953 C CA . LYS A 1 115 ? 7.711 -2.097 6.029 1.00 92.19 115 LYS A CA 1
ATOM 954 C C . LYS A 1 115 ? 6.312 -1.646 6.436 1.00 92.19 115 LYS A C 1
ATOM 956 O O . LYS A 1 115 ? 5.953 -1.808 7.603 1.00 92.19 115 LYS A O 1
ATOM 961 N N . LEU A 1 116 ? 5.505 -1.142 5.498 1.00 92.00 116 LEU A N 1
ATOM 962 C CA . LEU A 1 116 ? 4.109 -0.810 5.777 1.00 92.00 116 LEU A CA 1
ATOM 963 C C . LEU A 1 116 ? 3.317 -2.057 6.190 1.00 92.00 116 LEU A C 1
ATOM 965 O O . LEU A 1 116 ? 2.675 -2.030 7.238 1.00 92.00 116 LEU A O 1
ATOM 969 N N . GLN A 1 117 ? 3.388 -3.153 5.427 1.00 90.56 117 GLN A N 1
ATOM 970 C CA . GLN A 1 117 ? 2.672 -4.397 5.739 1.00 90.56 117 GLN A CA 1
ATOM 971 C C . GLN A 1 117 ? 3.037 -4.909 7.139 1.00 90.56 117 GLN A C 1
ATOM 973 O O . GLN A 1 117 ? 2.156 -5.288 7.911 1.00 90.56 117 GLN A O 1
ATOM 978 N N . THR A 1 118 ? 4.318 -4.841 7.510 1.00 91.44 118 THR A N 1
ATOM 979 C CA . THR A 1 118 ? 4.797 -5.198 8.853 1.00 91.44 118 THR A CA 1
ATOM 980 C C . THR A 1 118 ? 4.147 -4.325 9.926 1.00 91.44 118 THR A C 1
ATOM 982 O O . THR A 1 118 ? 3.635 -4.845 10.917 1.00 91.44 118 THR A O 1
ATOM 985 N N . LYS A 1 119 ? 4.087 -3.003 9.722 1.00 93.75 119 LYS A N 1
ATOM 986 C CA . LYS A 1 119 ? 3.444 -2.086 10.675 1.00 93.75 119 LYS A CA 1
ATOM 987 C C . LYS A 1 119 ? 1.941 -2.304 10.793 1.00 93.75 119 LYS A C 1
ATOM 989 O O . LYS A 1 119 ? 1.407 -2.284 11.901 1.00 93.75 119 LYS A O 1
ATOM 994 N N . LEU A 1 120 ? 1.261 -2.583 9.685 1.00 92.56 120 LEU A N 1
ATOM 995 C CA . LEU A 1 120 ? -0.159 -2.932 9.704 1.00 92.56 120 LEU A CA 1
ATOM 996 C C . LEU A 1 120 ? -0.400 -4.260 10.433 1.00 92.56 120 LEU A C 1
ATOM 998 O O . LEU A 1 120 ? -1.342 -4.366 11.218 1.00 92.56 120 LEU A O 1
ATOM 1002 N N . GLN A 1 121 ? 0.474 -5.247 10.237 1.00 91.81 121 GLN A N 1
ATOM 1003 C CA . GLN A 1 121 ? 0.399 -6.530 10.931 1.00 91.81 121 GLN A CA 1
ATOM 1004 C C . GLN A 1 121 ? 0.634 -6.381 12.439 1.00 91.81 121 GLN A C 1
ATOM 1006 O O . GLN A 1 121 ? -0.068 -7.021 13.226 1.00 91.81 121 GLN A O 1
ATOM 1011 N N . GLU A 1 122 ? 1.573 -5.532 12.863 1.00 92.81 122 GLU A N 1
ATOM 1012 C CA . GLU A 1 122 ? 1.788 -5.198 14.277 1.00 92.81 122 GLU A CA 1
ATOM 1013 C C . GLU A 1 122 ? 0.513 -4.607 14.902 1.00 92.81 122 GLU A C 1
ATOM 1015 O O . GLU A 1 122 ? 0.047 -5.113 15.927 1.00 92.81 122 GLU A O 1
ATOM 1020 N N . ILE A 1 123 ? -0.093 -3.599 14.257 1.00 92.06 123 ILE A N 1
ATOM 1021 C CA . ILE A 1 123 ? -1.351 -2.974 14.710 1.00 92.06 123 ILE A CA 1
ATOM 1022 C C . ILE A 1 123 ? -2.465 -4.015 14.816 1.00 92.06 123 ILE A C 1
ATOM 1024 O O . ILE A 1 123 ? -3.134 -4.112 15.844 1.00 92.06 123 ILE A O 1
ATOM 1028 N N . TYR A 1 124 ? -2.653 -4.813 13.767 1.00 90.56 124 TYR A N 1
ATOM 1029 C CA . TYR A 1 124 ? -3.706 -5.820 13.722 1.00 90.56 124 TYR A CA 1
ATOM 1030 C C . TYR A 1 124 ? -3.525 -6.880 14.815 1.00 90.56 124 TYR A C 1
ATOM 1032 O O . TYR A 1 124 ? -4.465 -7.223 15.525 1.00 90.56 124 TYR A O 1
ATOM 1040 N N . THR A 1 125 ? -2.294 -7.344 15.030 1.00 89.62 125 THR A N 1
ATOM 1041 C CA . THR A 1 125 ? -1.984 -8.321 16.083 1.00 89.62 125 THR A CA 1
ATOM 1042 C C . THR A 1 125 ? -2.257 -7.751 17.476 1.00 89.62 125 THR A C 1
ATOM 1044 O O . THR A 1 125 ? -2.779 -8.451 18.343 1.00 89.62 125 THR A O 1
ATOM 1047 N N . GLN A 1 126 ? -1.928 -6.477 17.714 1.00 89.75 126 GLN A N 1
ATOM 1048 C CA . GLN A 1 126 ? -2.264 -5.806 18.972 1.00 89.75 126 GLN A CA 1
ATOM 1049 C C . GLN A 1 126 ? -3.776 -5.657 19.149 1.00 89.75 126 GLN A C 1
ATOM 1051 O O . GLN A 1 126 ? -4.288 -5.870 20.248 1.00 89.75 126 GLN A O 1
ATOM 1056 N N . PHE A 1 127 ? -4.497 -5.313 18.083 1.00 89.06 127 PHE A N 1
ATOM 1057 C CA . PHE A 1 127 ? -5.950 -5.218 18.100 1.00 89.06 127 PHE A CA 1
ATOM 1058 C C . PHE A 1 127 ? -6.590 -6.548 18.518 1.00 89.06 127 PHE A C 1
ATOM 1060 O O . PHE A 1 127 ? -7.338 -6.552 19.492 1.00 89.06 127 PHE A O 1
ATOM 1067 N N . GLU A 1 128 ? -6.214 -7.661 17.881 1.00 87.44 128 GLU A N 1
ATOM 1068 C CA . GLU A 1 128 ? -6.704 -9.017 18.190 1.00 87.44 128 GLU A CA 1
ATOM 1069 C C . GLU A 1 128 ? -6.412 -9.443 19.640 1.00 87.44 128 GLU A C 1
ATOM 1071 O O . GLU A 1 128 ? -7.292 -9.949 20.340 1.00 87.44 128 GLU A O 1
ATOM 1076 N N . LYS A 1 129 ? -5.205 -9.158 20.153 1.00 86.88 129 LYS A N 1
ATOM 1077 C CA . LYS A 1 129 ? -4.833 -9.478 21.547 1.00 86.88 129 LYS A CA 1
ATOM 1078 C C . LYS A 1 129 ? -5.772 -8.852 22.584 1.00 86.88 129 LYS A C 1
ATOM 1080 O O . LYS A 1 129 ? -6.084 -9.474 23.601 1.00 86.88 129 LYS A O 1
ATOM 1085 N N . ASN A 1 130 ? -6.286 -7.652 22.305 1.00 79.00 130 ASN A N 1
ATOM 1086 C CA . ASN A 1 130 ? -7.231 -6.965 23.191 1.00 79.00 130 ASN A CA 1
ATOM 1087 C C . ASN A 1 130 ? -8.598 -7.668 23.303 1.00 79.00 130 ASN A C 1
ATOM 1089 O O . ASN A 1 130 ? -9.386 -7.316 24.186 1.00 79.00 130 ASN A O 1
ATOM 1093 N N . PHE A 1 131 ? -8.910 -8.610 22.407 1.00 74.44 131 PHE A N 1
ATOM 1094 C CA . PHE A 1 131 ? -10.113 -9.441 22.479 1.00 74.44 131 PHE A CA 1
ATOM 1095 C C . PHE A 1 131 ? -9.841 -10.777 23.170 1.00 74.44 131 PHE A C 1
ATOM 1097 O O . PHE A 1 131 ? -10.689 -11.236 23.932 1.00 74.44 131 PHE A O 1
ATOM 1104 N N . SER A 1 132 ? -8.651 -11.366 22.995 1.00 64.12 132 SER A N 1
ATOM 1105 C CA . SER A 1 132 ? -8.287 -12.617 23.676 1.00 64.12 132 SER A CA 1
ATOM 1106 C C . SER A 1 132 ? -8.194 -12.472 25.200 1.00 64.12 132 SER A C 1
ATOM 1108 O O . SER A 1 132 ? -8.606 -13.376 25.927 1.00 64.12 132 SER A O 1
ATOM 1110 N N . GLU A 1 133 ? -7.741 -11.317 25.702 1.00 56.19 133 GLU A N 1
ATOM 1111 C CA . GLU A 1 133 ? -7.621 -11.056 27.148 1.00 56.19 133 GLU A CA 1
ATOM 1112 C C . GLU A 1 133 ? -8.974 -10.847 27.856 1.00 56.19 133 GLU A C 1
ATOM 1114 O O . GLU A 1 133 ? -9.062 -10.974 29.075 1.00 56.19 133 GLU A O 1
ATOM 1119 N N . LYS A 1 134 ? -10.061 -10.568 27.120 1.00 52.50 134 LYS A N 1
ATOM 1120 C CA . LYS A 1 134 ? -11.396 -10.315 27.702 1.00 52.50 134 LYS A CA 1
ATOM 1121 C C . LYS A 1 134 ? -12.246 -11.571 27.920 1.00 52.50 134 LYS A C 1
ATOM 1123 O O . LYS A 1 134 ? -13.341 -11.469 28.469 1.00 52.50 134 LYS A O 1
ATOM 1128 N N . SER A 1 135 ? -11.760 -12.751 27.535 1.00 48.44 135 SER A N 1
ATOM 1129 C CA . SER A 1 135 ? -12.519 -14.014 27.566 1.00 48.44 135 SER A CA 1
ATOM 1130 C C . SER A 1 135 ? -12.775 -14.601 28.968 1.00 48.44 135 SER A C 1
ATOM 1132 O O . SER A 1 135 ? -13.336 -15.687 29.080 1.00 48.44 135 SER A O 1
ATOM 1134 N N . HIS A 1 136 ? -12.401 -13.910 30.052 1.00 42.78 136 HIS A N 1
ATOM 1135 C CA . HIS A 1 136 ? -12.675 -14.331 31.439 1.00 42.78 136 HIS A C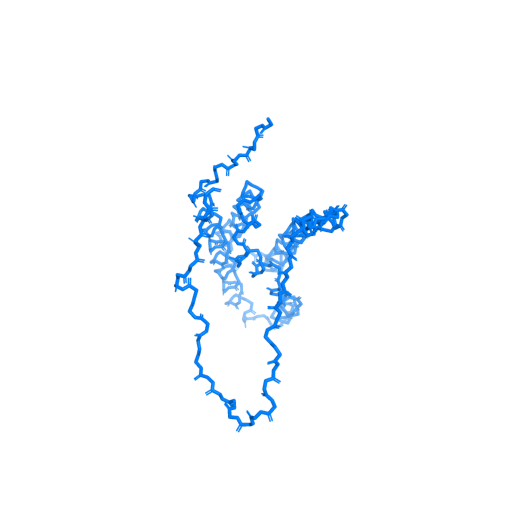A 1
ATOM 1136 C C . HIS A 1 136 ? -13.654 -13.412 32.180 1.00 42.78 136 HIS A C 1
ATOM 1138 O O . HIS A 1 136 ? -13.712 -13.414 33.408 1.00 42.78 136 HIS A O 1
ATOM 1144 N N . GLN A 1 137 ? -14.458 -12.629 31.460 1.00 41.50 137 GLN A N 1
ATOM 1145 C CA . GLN A 1 137 ? -15.685 -12.107 32.052 1.00 41.50 137 GLN A CA 1
ATOM 1146 C C . GLN A 1 137 ? -16.740 -13.205 31.956 1.00 41.50 137 GLN A C 1
ATOM 1148 O O . GLN A 1 137 ? -17.380 -13.366 30.920 1.00 41.50 137 GLN A O 1
ATOM 1153 N N . ASN A 1 138 ? -16.883 -13.982 33.035 1.00 39.22 138 ASN A N 1
ATOM 1154 C CA . ASN A 1 138 ? -18.068 -14.801 33.260 1.00 39.22 138 ASN A CA 1
ATOM 1155 C C . ASN A 1 138 ? -19.288 -13.892 33.078 1.00 39.22 138 ASN A C 1
ATOM 1157 O O . ASN A 1 138 ? -19.589 -13.059 33.934 1.00 39.22 138 ASN A O 1
ATOM 1161 N N . LEU A 1 139 ? -19.963 -14.013 31.937 1.00 43.22 139 LEU A N 1
ATOM 1162 C CA . LEU A 1 139 ? -21.305 -13.487 31.765 1.00 43.22 139 LEU A CA 1
ATOM 1163 C C . LEU A 1 139 ? -22.216 -14.393 32.594 1.00 43.22 139 LEU A C 1
ATOM 1165 O O . LEU A 1 139 ? -22.814 -15.335 32.080 1.00 43.22 139 LEU A O 1
ATOM 1169 N N . GLU A 1 140 ? -22.275 -14.144 33.901 1.00 38.94 140 GLU A N 1
ATOM 1170 C CA . GLU A 1 140 ? -23.365 -14.647 34.728 1.00 38.94 140 GLU A CA 1
ATOM 1171 C C . GLU A 1 140 ? -24.638 -13.943 34.260 1.00 38.94 140 GLU A C 1
ATOM 1173 O O . GLU A 1 140 ? -24.989 -12.847 34.702 1.00 38.94 140 GLU A O 1
ATOM 1178 N N . PHE A 1 141 ? -25.323 -14.573 33.308 1.00 44.53 141 PHE A N 1
ATOM 1179 C CA . PHE A 1 141 ? -26.707 -14.265 32.996 1.00 44.53 141 PHE A CA 1
ATOM 1180 C C . PHE A 1 141 ? -27.558 -14.701 34.186 1.00 44.53 141 PHE A C 1
ATOM 1182 O O . PHE A 1 141 ? -28.195 -15.753 34.166 1.00 44.53 141 PHE A O 1
ATOM 1189 N N . ASN A 1 142 ? -27.557 -13.897 35.245 1.00 44.03 142 ASN A N 1
ATOM 1190 C CA . ASN A 1 142 ? -28.488 -14.073 36.342 1.00 44.03 142 ASN A CA 1
ATOM 1191 C C . ASN A 1 142 ? -29.899 -13.800 35.795 1.00 44.03 142 ASN A C 1
ATOM 1193 O O . ASN A 1 142 ? -30.328 -12.656 35.664 1.00 44.03 142 ASN A O 1
ATOM 1197 N N . ASN A 1 143 ? -30.588 -14.899 35.472 1.00 47.84 143 ASN A N 1
ATOM 1198 C CA . ASN A 1 143 ? -32.016 -15.026 35.171 1.00 47.84 143 ASN A CA 1
ATOM 1199 C C . ASN A 1 143 ? -32.494 -14.684 33.748 1.00 47.84 143 ASN A C 1
ATOM 1201 O O . ASN A 1 143 ? -33.581 -14.130 33.594 1.00 47.84 143 ASN A O 1
ATOM 1205 N N . ILE A 1 144 ? -31.771 -15.089 32.697 1.00 48.53 144 ILE A N 1
ATOM 1206 C CA . ILE A 1 144 ? -32.402 -15.228 31.370 1.00 48.53 144 ILE A CA 1
ATOM 1207 C C . ILE A 1 144 ? -32.712 -16.704 31.122 1.00 48.53 144 ILE A C 1
ATOM 1209 O O . ILE A 1 144 ? -31.850 -17.477 30.713 1.00 48.53 144 ILE A O 1
ATOM 1213 N N . VAL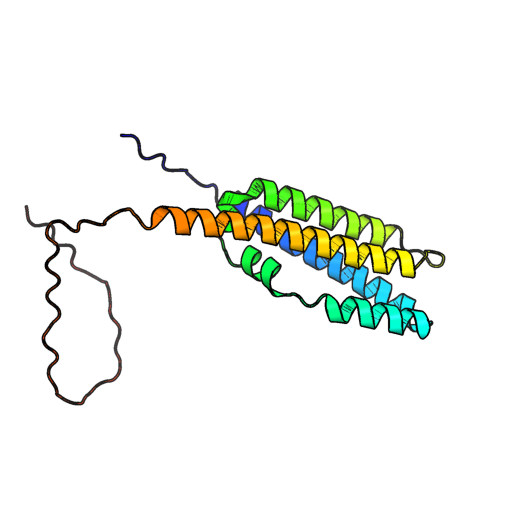 A 1 145 ? -33.964 -17.093 31.362 1.00 40.69 145 VAL A N 1
ATOM 1214 C CA . VAL A 1 145 ? -34.497 -18.369 30.875 1.00 40.69 145 VAL A CA 1
ATOM 1215 C C . VAL A 1 145 ? -34.861 -18.174 29.406 1.00 40.69 145 VAL A C 1
ATOM 1217 O O . VAL A 1 145 ? -35.866 -17.543 29.085 1.00 40.69 145 VAL A O 1
ATOM 1220 N N . ILE A 1 146 ? -34.016 -18.678 28.507 1.00 44.00 146 ILE A N 1
ATOM 1221 C CA . ILE A 1 146 ? -34.332 -18.764 27.079 1.00 44.00 146 ILE A CA 1
ATOM 1222 C C . ILE A 1 146 ? -35.080 -20.078 26.864 1.00 44.00 146 ILE A C 1
ATOM 1224 O O . ILE A 1 146 ? -34.469 -21.140 26.760 1.00 44.00 146 ILE A O 1
ATOM 1228 N N . THR A 1 147 ? -36.406 -20.019 26.804 1.00 37.25 147 THR A N 1
ATOM 1229 C CA . THR A 1 147 ? -37.217 -21.136 26.307 1.00 37.25 147 THR A CA 1
ATOM 1230 C C . THR A 1 147 ? -37.189 -21.108 24.785 1.00 37.25 147 THR A C 1
ATOM 1232 O O . THR A 1 147 ? -37.811 -20.252 24.157 1.00 37.25 147 THR A O 1
ATOM 1235 N N . LEU A 1 148 ? -36.434 -22.031 24.191 1.00 39.66 148 LEU A N 1
ATOM 1236 C CA . LEU A 1 148 ? -36.546 -22.332 22.768 1.00 39.66 148 LEU A CA 1
ATOM 1237 C C . LEU A 1 148 ? -37.892 -23.040 22.535 1.00 39.66 148 LEU A C 1
ATOM 1239 O O . LEU A 1 148 ? -38.239 -23.915 23.331 1.00 39.66 148 LEU A O 1
ATOM 1243 N N . PRO A 1 149 ? -38.665 -22.678 21.497 1.00 46.53 149 PRO A N 1
ATOM 1244 C CA . PRO A 1 149 ? -39.856 -23.438 21.146 1.00 46.53 149 PRO A CA 1
ATOM 1245 C C . PRO A 1 149 ? -39.441 -24.867 20.778 1.00 46.53 149 PRO A C 1
ATOM 1247 O O . PRO A 1 149 ? -38.496 -25.058 20.008 1.00 46.53 149 PRO A O 1
ATOM 1250 N N . GLU A 1 150 ? -40.123 -25.863 21.348 1.00 43.66 150 GLU A N 1
ATOM 1251 C CA . GLU A 1 150 ? -39.979 -27.255 20.921 1.00 43.66 150 GLU A CA 1
ATOM 1252 C C . GLU A 1 150 ? -40.302 -27.323 19.427 1.00 43.66 150 GLU A C 1
ATOM 1254 O O . GLU A 1 150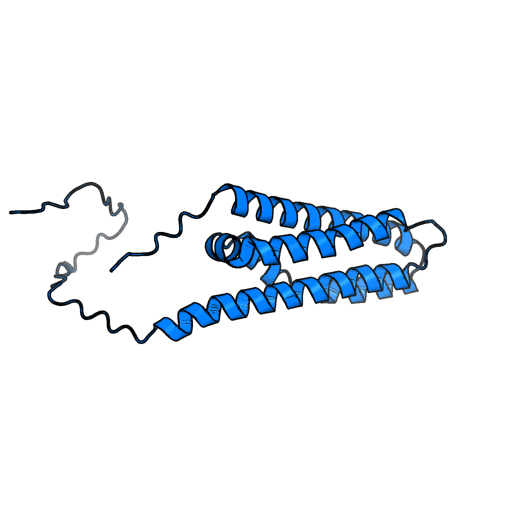 ? -41.368 -26.892 18.984 1.00 43.66 150 GLU A O 1
ATOM 1259 N N . GLY A 1 151 ? -39.327 -27.774 18.638 1.00 36.88 151 GLY A N 1
ATOM 1260 C CA . GLY A 1 151 ? -39.482 -27.897 17.199 1.00 36.88 151 GLY A CA 1
ATOM 1261 C C . GLY A 1 151 ? -40.556 -28.929 16.884 1.00 36.88 151 GLY A C 1
ATOM 1262 O O . GLY A 1 151 ? -40.367 -30.115 17.146 1.00 36.88 151 GLY A O 1
ATOM 1263 N N . ASP A 1 152 ? -41.662 -28.480 16.297 1.00 40.25 152 ASP A N 1
ATOM 1264 C CA . ASP A 1 152 ? -42.598 -29.367 15.620 1.00 40.25 152 ASP A CA 1
ATOM 1265 C C . ASP A 1 152 ? -41.860 -30.051 14.460 1.00 40.25 152 ASP A C 1
ATOM 1267 O O . ASP A 1 152 ? -41.383 -29.400 13.527 1.00 40.25 152 ASP A O 1
ATOM 1271 N N . ASN A 1 153 ? -41.768 -31.379 14.516 1.00 47.72 153 ASN A N 1
ATOM 1272 C CA . ASN A 1 153 ? -41.149 -32.231 13.496 1.00 47.72 153 ASN A CA 1
ATOM 1273 C C . ASN A 1 153 ? -42.032 -32.376 12.242 1.00 47.72 153 ASN A C 1
ATOM 1275 O O . ASN A 1 153 ? -42.220 -33.484 11.745 1.00 47.72 153 ASN A O 1
ATOM 1279 N N . ASN A 1 154 ? -42.585 -31.278 11.727 1.00 43.31 154 ASN A N 1
ATOM 1280 C CA . ASN A 1 154 ? -43.367 -31.294 10.496 1.00 43.31 154 ASN A CA 1
ATOM 1281 C C . ASN A 1 154 ? -42.624 -30.547 9.385 1.00 43.31 154 ASN A C 1
ATOM 1283 O O . ASN A 1 154 ? -42.408 -29.336 9.427 1.00 43.31 154 ASN A O 1
ATOM 1287 N N . GLU A 1 155 ? -42.209 -31.327 8.389 1.00 46.78 155 GLU A N 1
ATOM 1288 C CA . GLU A 1 155 ? -41.507 -30.929 7.174 1.00 46.78 155 GLU A CA 1
ATOM 1289 C C . GLU A 1 155 ? -42.278 -29.885 6.347 1.00 46.78 155 GLU A C 1
ATOM 1291 O O . GLU A 1 155 ? -42.946 -30.233 5.384 1.00 46.78 155 GLU A O 1
ATOM 1296 N N . VAL A 1 156 ? -42.144 -28.590 6.642 1.00 40.66 156 VAL A N 1
ATOM 1297 C CA . VAL A 1 156 ? -42.312 -27.526 5.630 1.00 40.66 156 VAL A CA 1
ATOM 1298 C C . VAL A 1 156 ? -41.380 -26.367 5.973 1.00 40.66 156 VAL A C 1
ATOM 1300 O O . VAL A 1 156 ? -41.789 -25.304 6.430 1.00 40.66 156 VAL A O 1
ATOM 1303 N N . ASN A 1 157 ? -40.080 -26.578 5.784 1.00 38.78 157 ASN A N 1
ATOM 1304 C CA . ASN A 1 157 ? -39.096 -25.522 5.959 1.00 38.78 157 ASN A CA 1
ATOM 1305 C C . ASN A 1 157 ? -38.748 -24.934 4.592 1.00 38.78 157 ASN A C 1
ATOM 1307 O O . ASN A 1 157 ? -38.056 -25.586 3.808 1.00 38.78 157 ASN A O 1
ATOM 1311 N N . LYS A 1 158 ? -39.193 -23.702 4.325 1.00 40.56 158 LYS A N 1
ATOM 1312 C CA . LYS A 1 158 ? -38.287 -22.656 3.837 1.00 40.56 158 LYS A CA 1
ATOM 1313 C C . LYS A 1 158 ? -38.958 -21.286 3.771 1.00 40.56 158 LYS A C 1
ATOM 1315 O O . LYS A 1 158 ? -39.837 -21.054 2.955 1.00 40.56 158 LYS A O 1
ATOM 1320 N N . VAL A 1 159 ? -38.341 -20.386 4.539 1.00 45.00 159 VAL A N 1
ATOM 1321 C CA . VAL A 1 159 ? -38.249 -18.943 4.302 1.00 45.00 159 VAL A CA 1
ATOM 1322 C C . VAL A 1 159 ? -39.517 -18.165 4.651 1.00 45.00 159 VAL A C 1
ATOM 1324 O O . VAL A 1 159 ? -40.414 -18.036 3.839 1.00 45.00 159 VAL A O 1
ATOM 1327 N N . ASP A 1 160 ? -39.522 -17.540 5.830 1.00 38.25 160 ASP A N 1
ATOM 1328 C CA . ASP A 1 160 ? -39.476 -16.078 5.842 1.00 38.25 160 ASP A CA 1
ATOM 1329 C C . ASP A 1 160 ? -39.060 -15.498 7.206 1.00 38.25 160 ASP A C 1
ATOM 1331 O O . ASP A 1 160 ? -39.672 -15.731 8.241 1.00 38.25 160 ASP A O 1
ATOM 1335 N N . ARG A 1 161 ? -37.948 -14.755 7.142 1.00 40.19 161 ARG A N 1
ATOM 1336 C CA . ARG A 1 161 ? -37.608 -13.529 7.881 1.00 40.19 161 ARG A CA 1
ATOM 1337 C C . ARG A 1 161 ? -38.012 -13.455 9.359 1.00 40.19 161 ARG A C 1
ATOM 1339 O O . ARG A 1 161 ? -39.133 -13.102 9.706 1.00 40.19 161 ARG A O 1
ATOM 1346 N N . ILE A 1 162 ? -37.008 -13.607 10.224 1.00 38.53 162 ILE A N 1
ATOM 1347 C CA . ILE A 1 162 ? -37.045 -13.065 11.586 1.00 38.53 162 ILE A CA 1
ATOM 1348 C C . ILE A 1 162 ? -37.118 -11.535 11.467 1.00 38.53 162 ILE A C 1
ATOM 1350 O O . ILE A 1 162 ? -36.115 -10.870 11.206 1.00 38.53 162 ILE A O 1
ATOM 1354 N N . ASP A 1 163 ? -38.324 -10.998 11.607 1.00 38.25 163 ASP A N 1
ATOM 1355 C CA . ASP A 1 163 ? -38.587 -9.580 11.803 1.00 38.25 163 ASP A CA 1
ATOM 1356 C C . ASP A 1 163 ? -38.453 -9.272 13.302 1.00 38.25 163 ASP A C 1
ATOM 1358 O O . ASP A 1 163 ? -39.246 -9.736 14.119 1.00 38.25 163 ASP A O 1
ATOM 1362 N N . PHE A 1 164 ? -37.430 -8.502 13.682 1.00 41.41 164 PHE A N 1
ATOM 1363 C CA . PHE A 1 164 ? -37.273 -7.992 15.052 1.00 41.41 164 PHE A CA 1
ATOM 1364 C C . PHE A 1 164 ? -38.133 -6.743 15.312 1.00 41.41 164 PHE A C 1
ATOM 1366 O O . PHE A 1 164 ? -37.854 -5.958 16.221 1.00 41.41 164 PHE A O 1
ATOM 1373 N N . SER A 1 165 ? -39.194 -6.538 14.537 1.00 38.03 165 SER A N 1
ATOM 1374 C CA . SER A 1 165 ? -40.165 -5.488 14.800 1.00 38.03 165 SER A CA 1
ATOM 1375 C C . SER A 1 165 ? -41.146 -5.946 15.877 1.00 38.03 165 SER A C 1
ATOM 1377 O O . SER A 1 165 ? -42.058 -6.730 15.642 1.00 38.03 165 SER A O 1
ATOM 1379 N N . ASN A 1 166 ? -40.980 -5.352 17.059 1.00 44.75 166 ASN A N 1
ATOM 1380 C CA . ASN A 1 166 ? -41.907 -5.338 18.191 1.00 44.75 166 ASN A CA 1
ATOM 1381 C C . ASN A 1 166 ? -41.922 -6.583 19.089 1.00 44.75 166 ASN A C 1
ATOM 1383 O O . ASN A 1 166 ? -42.624 -7.554 18.827 1.00 44.75 166 ASN A O 1
ATOM 1387 N N . ARG A 1 167 ? -41.300 -6.447 20.270 1.00 42.47 167 ARG A N 1
ATOM 1388 C CA . ARG A 1 167 ? -41.990 -6.456 21.584 1.00 42.47 167 ARG A CA 1
ATOM 1389 C C . ARG A 1 167 ? -40.965 -6.462 22.722 1.00 42.47 167 ARG A C 1
ATOM 1391 O O . ARG A 1 167 ? -40.773 -7.459 23.406 1.00 42.47 167 ARG A O 1
ATOM 1398 N N . ILE A 1 168 ? -40.363 -5.304 22.992 1.00 37.44 168 ILE A N 1
ATOM 1399 C CA . ILE A 1 168 ? -39.920 -5.013 24.360 1.00 37.44 168 ILE A CA 1
ATOM 1400 C C . ILE A 1 168 ? -41.164 -4.507 25.093 1.00 37.44 168 ILE A C 1
ATOM 1402 O O . ILE A 1 168 ? -41.498 -3.328 25.041 1.00 37.44 168 ILE A O 1
ATOM 1406 N N . SER A 1 169 ? -41.906 -5.424 25.712 1.00 40.16 169 SER A N 1
ATOM 1407 C CA . SER A 1 169 ? -42.915 -5.070 26.710 1.00 40.16 169 SER A CA 1
ATOM 1408 C C . SER A 1 169 ? -42.229 -5.069 28.068 1.00 40.16 169 SER A C 1
ATOM 1410 O O . SER A 1 169 ? -42.170 -6.102 28.731 1.00 40.16 169 SER A O 1
ATOM 1412 N N . LEU A 1 170 ? -41.726 -3.910 28.490 1.00 36.38 170 LEU A N 1
ATOM 1413 C CA . LEU A 1 170 ? -41.409 -3.683 29.897 1.00 36.38 170 LEU A CA 1
ATOM 1414 C C . LEU A 1 170 ? -42.738 -3.631 30.657 1.00 36.38 170 LEU A C 1
ATOM 1416 O O . LEU A 1 170 ? -43.499 -2.674 30.520 1.00 36.38 170 LEU A O 1
ATOM 1420 N N . ARG A 1 171 ? -43.054 -4.691 31.407 1.00 33.19 171 ARG A N 1
ATOM 1421 C CA . ARG A 1 171 ? -44.098 -4.632 32.431 1.00 33.19 171 ARG A CA 1
ATOM 1422 C C . ARG A 1 171 ? -43.451 -4.295 33.771 1.00 33.19 171 ARG A C 1
ATOM 1424 O O . ARG A 1 171 ? -42.704 -5.115 34.291 1.00 33.19 171 ARG A O 1
ATOM 1431 N N . SER A 1 172 ? -43.831 -3.102 34.231 1.00 39.72 172 SER A N 1
ATOM 1432 C CA . SER A 1 172 ? -43.929 -2.582 35.603 1.00 39.72 172 SER A CA 1
ATOM 1433 C C . SER A 1 172 ? -42.683 -2.608 36.478 1.00 39.72 172 SER A C 1
ATOM 1435 O O . SER A 1 172 ? -42.409 -3.663 37.085 1.00 39.72 172 SER A O 1
#

Foldseek 3Di:
DDDPPPPQDPVLLVLLLVLLVLLVVLLVLLLVLLCVLCPVPPVSNVVLVVLVVVLPPVPQSVVCNPDSVLCRVCSPVSNVLSVVLSVQSVVLSVVDDNPDDSSVSSVSSRVSSVVSSVSSVVSVVVVVVVVVVPVPPPPPPPDDDDDDPDDDPDPDDDDDDDDPPDDPPDDD